Protein AF-A0A3D5DIZ3-F1 (afdb_monomer)

pLDDT: mean 96.07, std 3.8, range [80.25, 98.69]

Secondary structure (DSSP, 8-state):
-HHHHHHTT--HHHHHHHHHHHHTT-SSEEE----TTS-HHHHHHHHHHHHHTT--S-EEE--S-HHHHHHHHT-

Foldseek 3Di:
DLLVCLVVLHCVVLLVVLVVCVVVVDQEAEDASDHPPHPLQVSLLVSLVVSVVPDPHHYDDDDPDVSNVVSNVVD

Structure (mmCIF, N/CA/C/O backbone):
data_AF-A0A3D5DIZ3-F1
#
_entry.id   AF-A0A3D5DIZ3-F1
#
loop_
_atom_site.group_PDB
_atom_site.id
_atom_site.type_symbol
_atom_site.label_atom_id
_atom_site.label_alt_id
_atom_site.label_comp_id
_atom_site.label_asym_id
_atom_site.label_entity_id
_atom_site.label_seq_id
_atom_site.pdbx_PDB_ins_code
_atom_site.Cartn_x
_atom_site.Cartn_y
_atom_site.Cartn_z
_atom_site.occupancy
_atom_site.B_iso_or_equiv
_atom_site.auth_seq_id
_atom_site.auth_comp_id
_atom_site.auth_asym_id
_atom_site.auth_atom_id
_atom_site.pdbx_PDB_model_num
ATOM 1 N N . MET A 1 1 ? 1.352 16.545 -2.871 1.00 80.25 1 MET A N 1
ATOM 2 C CA . MET A 1 1 ? 1.064 15.973 -4.202 1.00 80.25 1 MET A CA 1
ATOM 3 C C . MET A 1 1 ? 0.485 14.572 -4.051 1.00 80.25 1 MET A C 1
ATOM 5 O O . MET A 1 1 ? -0.700 14.439 -4.295 1.00 80.25 1 MET A O 1
ATOM 9 N N . PHE A 1 2 ? 1.225 13.602 -3.498 1.00 85.25 2 PHE A N 1
ATOM 10 C CA . PHE A 1 2 ? 0.722 12.233 -3.273 1.00 85.25 2 PHE A CA 1
ATOM 11 C C . PHE A 1 2 ? -0.579 12.165 -2.453 1.00 85.25 2 PHE A C 1
ATOM 13 O O . PHE A 1 2 ? -1.582 11.646 -2.910 1.00 85.25 2 PHE A O 1
ATOM 20 N N . GLN A 1 3 ? -0.620 12.843 -1.307 1.00 87.88 3 GLN A N 1
ATOM 21 C CA . GLN A 1 3 ? -1.818 12.955 -0.461 1.00 87.88 3 GLN A CA 1
ATOM 22 C C . GLN A 1 3 ? -3.064 13.504 -1.185 1.00 87.88 3 GLN A C 1
ATOM 24 O O . GLN A 1 3 ? -4.184 13.203 -0.79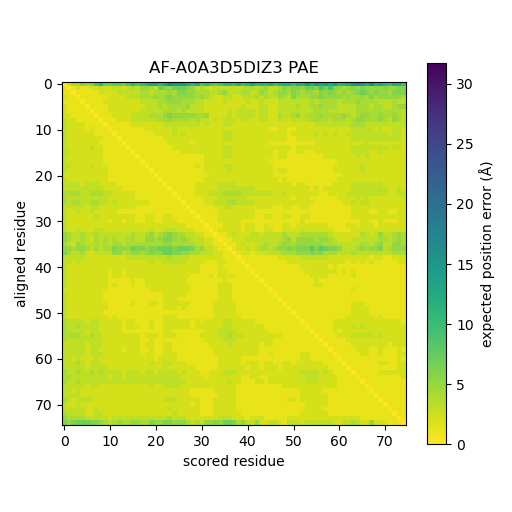3 1.00 87.88 3 GLN A O 1
ATOM 29 N N . GLN A 1 4 ? -2.883 14.342 -2.214 1.00 91.00 4 GLN A N 1
ATOM 30 C CA . GLN A 1 4 ? -3.999 14.837 -3.024 1.00 91.00 4 GLN A CA 1
ATOM 31 C C . GLN A 1 4 ? -4.466 13.766 -4.011 1.00 91.00 4 GLN A C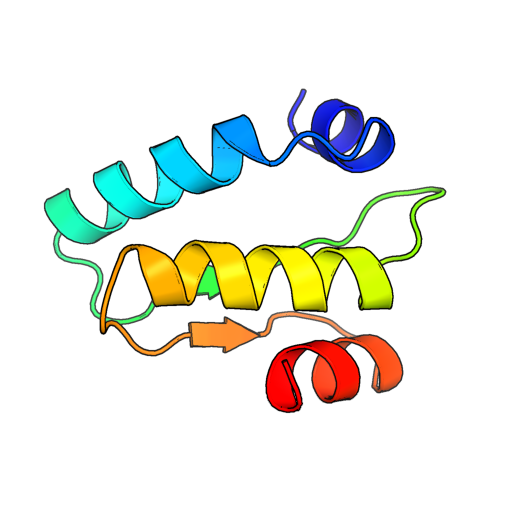 1
ATOM 33 O O . GLN A 1 4 ? -5.660 13.536 -4.107 1.00 91.00 4 GLN A O 1
ATOM 38 N N . GLN A 1 5 ? -3.533 13.069 -4.661 1.00 90.56 5 GLN A N 1
ATOM 39 C CA . GLN A 1 5 ? -3.850 11.942 -5.543 1.00 90.56 5 GLN A CA 1
ATOM 40 C C . GLN A 1 5 ? -4.635 10.860 -4.795 1.00 90.56 5 GLN A C 1
ATOM 42 O O . GLN A 1 5 ? -5.658 10.400 -5.287 1.00 90.56 5 GLN A O 1
ATOM 47 N N . LEU A 1 6 ? -4.229 10.541 -3.561 1.00 90.94 6 LEU A N 1
ATOM 48 C CA . LEU A 1 6 ? -4.958 9.611 -2.697 1.00 90.94 6 LEU A CA 1
ATOM 49 C C . LEU A 1 6 ? -6.392 10.080 -2.407 1.00 90.94 6 LEU A C 1
ATOM 51 O O . LEU A 1 6 ? -7.320 9.281 -2.502 1.00 90.94 6 LEU A O 1
ATOM 55 N N . ARG A 1 7 ? -6.596 11.377 -2.128 1.00 89.19 7 ARG A N 1
ATOM 56 C CA . ARG A 1 7 ? -7.945 11.958 -1.978 1.00 89.19 7 ARG A CA 1
ATOM 57 C C . ARG A 1 7 ? -8.788 11.864 -3.242 1.00 89.19 7 ARG A C 1
ATOM 59 O O . ARG A 1 7 ? -9.997 11.687 -3.146 1.00 89.19 7 ARG A O 1
ATOM 66 N N . ASP A 1 8 ? -8.150 11.945 -4.401 1.00 91.56 8 ASP A N 1
ATOM 67 C CA . ASP A 1 8 ? -8.803 11.816 -5.702 1.00 91.56 8 ASP A CA 1
ATOM 68 C C . ASP A 1 8 ? -8.951 10.338 -6.133 1.00 91.56 8 ASP A C 1
ATOM 70 O O . ASP A 1 8 ? -9.460 10.048 -7.216 1.00 91.56 8 ASP A O 1
ATOM 74 N N . GLY A 1 9 ? -8.517 9.384 -5.295 1.00 87.12 9 GLY A N 1
ATOM 75 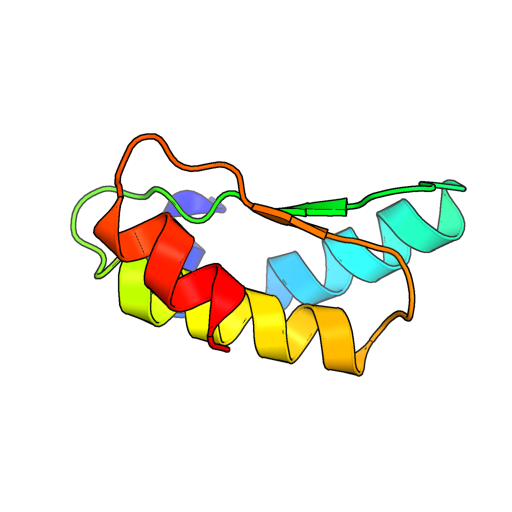C CA . GLY A 1 9 ? -8.541 7.949 -5.582 1.00 87.12 9 GLY A CA 1
ATOM 76 C C . GLY A 1 9 ? -7.574 7.509 -6.690 1.00 87.12 9 GLY A C 1
ATOM 77 O O . GLY A 1 9 ? -7.721 6.396 -7.211 1.00 87.12 9 GLY A O 1
ATOM 78 N N . ASP A 1 10 ? -6.618 8.369 -7.049 1.00 94.00 10 ASP A N 1
ATOM 79 C CA . ASP A 1 10 ? -5.597 8.173 -8.075 1.00 94.00 10 ASP A CA 1
ATOM 80 C C . ASP A 1 10 ? -4.388 7.414 -7.505 1.00 94.00 10 ASP A C 1
ATOM 82 O O . ASP A 1 10 ? -3.617 7.935 -6.698 1.00 94.00 10 ASP A O 1
ATOM 86 N N . LEU A 1 11 ? -4.209 6.175 -7.971 1.00 95.88 11 LEU A N 1
ATOM 87 C CA . LEU A 1 11 ? -3.091 5.300 -7.605 1.00 95.88 11 LEU A CA 1
ATOM 88 C C . LEU A 1 11 ? -1.978 5.263 -8.666 1.00 95.88 11 LEU A C 1
ATOM 90 O O . LEU A 1 11 ? -1.057 4.458 -8.549 1.00 95.88 11 LEU A O 1
ATOM 94 N N . SER A 1 12 ? -2.014 6.129 -9.687 1.00 95.81 12 SER A N 1
ATOM 95 C CA . SER A 1 12 ? -1.001 6.155 -10.758 1.00 95.81 12 SER A CA 1
ATOM 96 C C . SER A 1 12 ? 0.421 6.299 -10.218 1.00 95.81 12 SER A C 1
ATOM 98 O O . SER A 1 12 ? 1.355 5.676 -10.718 1.00 95.81 12 SER A O 1
ATOM 100 N N . ARG A 1 13 ? 0.581 7.078 -9.143 1.00 95.31 13 ARG A N 1
ATOM 101 C CA . ARG A 1 13 ? 1.868 7.241 -8.474 1.00 95.31 13 ARG A CA 1
ATOM 102 C C . ARG A 1 13 ? 2.362 5.944 -7.828 1.00 95.31 13 ARG A C 1
ATOM 104 O O . ARG A 1 13 ? 3.545 5.644 -7.943 1.00 95.31 13 ARG A O 1
ATOM 111 N N . VAL A 1 14 ? 1.462 5.163 -7.228 1.00 96.81 14 VAL A N 1
ATOM 112 C CA . VAL A 1 14 ? 1.799 3.870 -6.614 1.00 96.81 14 VAL A CA 1
ATOM 113 C C . VAL A 1 14 ? 2.358 2.912 -7.664 1.00 96.81 14 VAL A C 1
ATOM 115 O O . VAL A 1 14 ? 3.355 2.249 -7.407 1.00 96.81 14 VAL A O 1
ATOM 118 N N . GLU A 1 15 ? 1.789 2.875 -8.873 1.00 96.12 15 GLU A N 1
ATOM 119 C CA . GLU A 1 15 ? 2.311 2.017 -9.947 1.00 96.12 15 GLU A CA 1
ATOM 120 C C . GLU A 1 15 ? 3.757 2.353 -10.333 1.00 96.12 15 GLU A C 1
ATOM 122 O O . GLU A 1 15 ? 4.562 1.449 -10.565 1.00 96.12 15 GLU A O 1
ATOM 127 N N . ILE A 1 16 ? 4.079 3.648 -10.392 1.00 97.56 16 ILE A N 1
ATOM 128 C CA . ILE A 1 16 ? 5.433 4.129 -10.685 1.00 97.56 16 ILE A CA 1
ATOM 129 C C . ILE A 1 16 ? 6.376 3.729 -9.548 1.00 97.56 16 ILE A C 1
ATOM 131 O O . ILE A 1 16 ? 7.417 3.125 -9.803 1.00 97.56 16 ILE A O 1
ATOM 135 N N . ASP A 1 17 ? 5.979 3.993 -8.300 1.00 97.50 17 ASP A N 1
ATOM 136 C CA . ASP A 1 17 ? 6.805 3.712 -7.125 1.00 97.50 17 ASP A CA 1
ATOM 137 C C . ASP A 1 17 ? 7.092 2.203 -6.977 1.00 97.50 17 ASP A C 1
ATOM 139 O O . ASP A 1 17 ? 8.202 1.833 -6.599 1.00 97.50 17 ASP A O 1
ATOM 143 N N . VAL A 1 18 ? 6.147 1.314 -7.319 1.00 98.50 18 VAL A N 1
ATOM 144 C CA . VAL A 1 18 ? 6.381 -0.145 -7.329 1.00 98.50 18 VAL A CA 1
ATOM 145 C C . VAL A 1 18 ? 7.477 -0.518 -8.322 1.00 98.50 18 VAL A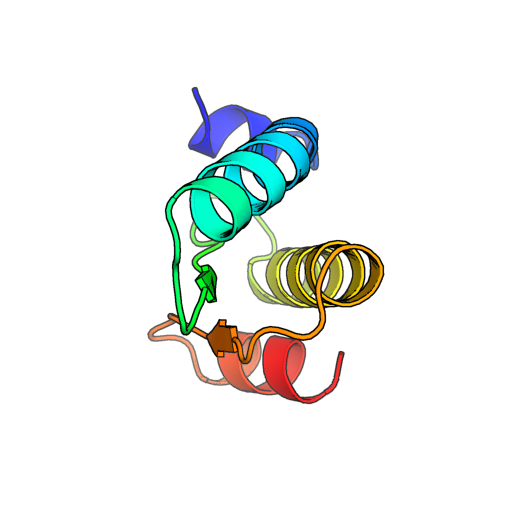 C 1
ATOM 147 O O . VAL A 1 18 ? 8.410 -1.238 -7.966 1.00 98.50 18 VAL A O 1
ATOM 150 N N . ALA A 1 19 ? 7.383 -0.031 -9.562 1.00 98.25 19 ALA A N 1
ATOM 151 C CA . ALA A 1 19 ? 8.361 -0.351 -10.598 1.00 98.25 19 ALA A CA 1
ATOM 152 C C . ALA A 1 19 ? 9.763 0.157 -10.225 1.00 98.25 19 ALA A C 1
ATOM 154 O O . ALA A 1 19 ? 10.745 -0.573 -10.374 1.00 98.25 19 ALA A O 1
ATOM 155 N N . GLU A 1 20 ? 9.852 1.380 -9.697 1.00 98.62 20 GLU A N 1
ATOM 156 C CA . GLU A 1 20 ? 11.111 1.984 -9.259 1.00 98.62 20 GLU A CA 1
ATOM 157 C C . GLU A 1 20 ? 11.729 1.235 -8.072 1.00 98.62 20 GLU A C 1
ATOM 159 O O . GLU A 1 20 ? 12.930 0.963 -8.083 1.00 98.62 20 GLU A O 1
ATOM 164 N N . GLN A 1 21 ? 10.931 0.838 -7.076 1.00 98.69 21 G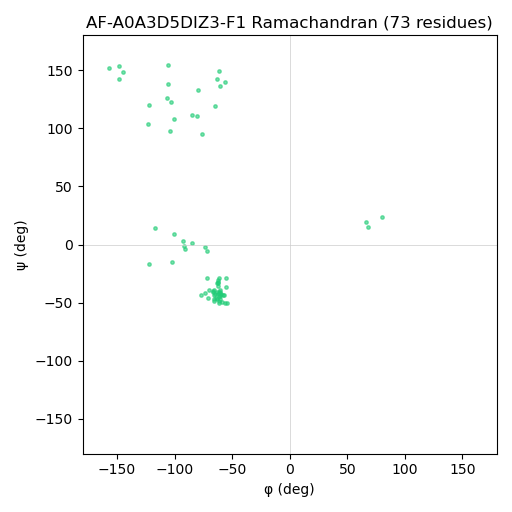LN A N 1
ATOM 165 C CA . GLN A 1 21 ? 11.432 0.112 -5.905 1.00 98.69 21 GLN A CA 1
ATOM 166 C C . GLN A 1 21 ? 11.867 -1.318 -6.242 1.00 98.69 21 GLN A C 1
ATOM 168 O O . GLN A 1 21 ? 12.915 -1.764 -5.771 1.00 98.69 21 GLN A O 1
ATOM 173 N N . VAL A 1 22 ? 11.125 -2.020 -7.106 1.00 98.38 22 VAL A N 1
ATOM 174 C CA . VAL A 1 22 ? 11.528 -3.344 -7.613 1.00 98.38 22 VAL A CA 1
ATOM 175 C C . VAL A 1 22 ? 12.840 -3.238 -8.392 1.00 98.38 22 VAL A C 1
ATOM 177 O O . VAL A 1 22 ? 13.778 -3.985 -8.118 1.00 98.38 22 VAL A O 1
ATOM 180 N N . ALA A 1 23 ? 12.949 -2.279 -9.318 1.00 98.38 23 ALA A N 1
ATOM 181 C CA . ALA A 1 23 ? 14.187 -2.037 -10.063 1.00 98.38 23 ALA A CA 1
ATOM 182 C C . ALA A 1 23 ? 15.350 -1.610 -9.149 1.00 98.38 23 ALA A C 1
ATOM 184 O O . ALA A 1 23 ? 16.507 -1.927 -9.426 1.00 98.38 23 ALA A O 1
ATOM 185 N N . GLY A 1 24 ? 15.041 -0.931 -8.042 1.00 98.38 24 GLY A N 1
ATOM 186 C CA . GLY A 1 24 ? 15.982 -0.554 -6.990 1.00 98.38 24 GLY A CA 1
ATOM 187 C C . GLY A 1 24 ? 16.432 -1.707 -6.087 1.00 98.38 24 GLY A C 1
ATOM 188 O O . GLY A 1 24 ? 17.270 -1.487 -5.214 1.00 98.38 24 GLY A O 1
ATOM 189 N N . GLY A 1 25 ? 15.916 -2.925 -6.282 1.00 98.25 25 GLY A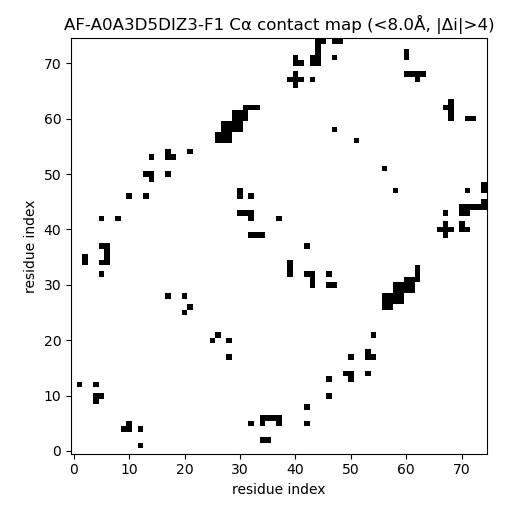 N 1
ATOM 190 C CA . GLY A 1 25 ? 16.304 -4.105 -5.507 1.00 98.25 25 GLY A CA 1
ATOM 191 C C . GLY A 1 25 ? 15.634 -4.198 -4.137 1.00 98.25 25 GLY A C 1
ATOM 192 O O . GLY A 1 25 ? 16.181 -4.840 -3.237 1.00 98.25 25 GLY A O 1
ATOM 193 N N . ALA A 1 26 ? 14.471 -3.564 -3.957 1.00 98.50 26 ALA A N 1
ATOM 194 C CA . ALA A 1 26 ? 13.671 -3.752 -2.755 1.00 98.50 26 ALA A CA 1
ATOM 195 C C . ALA A 1 26 ? 13.352 -5.242 -2.550 1.00 98.50 26 ALA A C 1
ATOM 197 O O . ALA A 1 26 ? 13.056 -5.971 -3.495 1.00 98.50 26 ALA A O 1
ATOM 198 N N . MET A 1 27 ? 13.410 -5.690 -1.296 1.00 98.31 27 MET A N 1
ATOM 199 C CA . MET A 1 27 ? 13.035 -7.058 -0.908 1.00 98.31 27 MET A CA 1
ATOM 200 C C . MET A 1 27 ? 11.649 -7.120 -0.259 1.00 98.31 27 MET A C 1
ATOM 202 O O . MET A 1 27 ? 11.087 -8.199 -0.121 1.00 98.31 27 MET A O 1
ATOM 206 N N . VAL A 1 28 ? 11.121 -5.970 0.154 1.00 98.44 28 VAL A N 1
ATOM 207 C CA . VAL A 1 28 ? 9.794 -5.763 0.733 1.00 98.44 28 VAL A CA 1
ATOM 208 C C . VAL A 1 28 ? 9.335 -4.371 0.315 1.00 98.44 28 VAL A C 1
ATOM 210 O O . VAL A 1 28 ? 10.167 -3.463 0.240 1.00 98.44 28 VAL A O 1
ATOM 213 N N . LEU A 1 29 ? 8.047 -4.208 0.021 1.00 98.62 29 LEU A N 1
ATOM 214 C CA . LEU A 1 29 ? 7.460 -2.900 -0.268 1.00 98.62 29 LEU A CA 1
ATOM 215 C C . LEU A 1 29 ? 6.599 -2.450 0.905 1.00 98.62 29 LEU A C 1
ATOM 217 O O . LEU A 1 29 ? 5.702 -3.174 1.334 1.00 98.62 29 LEU A O 1
ATOM 221 N N . ASP A 1 30 ? 6.883 -1.258 1.410 1.00 98.31 30 ASP A N 1
ATOM 222 C CA . ASP A 1 30 ? 6.067 -0.612 2.431 1.00 98.31 30 ASP A CA 1
ATOM 223 C C . ASP A 1 30 ? 4.834 0.040 1.791 1.00 98.31 30 ASP A C 1
ATOM 225 O O . ASP A 1 30 ? 4.937 0.695 0.749 1.00 98.31 30 ASP A O 1
ATOM 229 N N . VAL A 1 31 ? 3.658 -0.179 2.381 1.00 98.00 31 VAL A N 1
ATOM 230 C CA . VAL A 1 31 ? 2.376 0.302 1.860 1.00 98.00 31 VAL A CA 1
ATOM 231 C C . VAL A 1 31 ? 1.693 1.144 2.925 1.00 98.00 31 VAL A C 1
ATOM 233 O O . VAL A 1 31 ? 1.092 0.614 3.856 1.00 98.00 31 VAL A O 1
ATOM 236 N N . ASN A 1 32 ? 1.749 2.462 2.738 1.00 95.94 32 ASN A N 1
ATOM 237 C CA . ASN A 1 32 ? 1.084 3.445 3.583 1.00 95.94 32 ASN A CA 1
ATOM 238 C C . ASN A 1 32 ? 0.138 4.305 2.733 1.00 95.94 32 ASN A C 1
ATOM 240 O O . ASN A 1 32 ? 0.564 4.974 1.786 1.00 95.94 32 ASN A O 1
ATOM 244 N N . MET A 1 33 ? -1.152 4.277 3.072 1.00 95.75 33 MET A N 1
ATOM 245 C CA . MET A 1 33 ? -2.215 4.988 2.348 1.00 95.75 33 MET A CA 1
ATOM 246 C C . MET A 1 33 ? -2.911 6.051 3.206 1.00 95.75 33 MET A C 1
ATOM 248 O O . MET A 1 33 ? -3.963 6.565 2.823 1.00 95.75 33 MET A O 1
ATOM 252 N N . GLY A 1 34 ? -2.325 6.409 4.351 1.00 92.12 34 GLY A N 1
ATOM 253 C CA . GLY A 1 34 ? -2.910 7.375 5.270 1.00 92.12 34 GLY A CA 1
ATOM 254 C C . GLY A 1 34 ? -2.998 8.763 4.648 1.00 92.12 34 GLY A C 1
ATOM 255 O O . GLY A 1 34 ? -1.979 9.363 4.303 1.00 92.12 34 GLY A O 1
ATOM 256 N N . ALA A 1 35 ? -4.214 9.299 4.526 1.00 90.38 35 ALA A N 1
ATOM 257 C CA . ALA A 1 35 ? -4.446 10.670 4.089 1.00 90.38 35 ALA A CA 1
ATOM 258 C C . ALA A 1 35 ? -5.652 11.312 4.792 1.00 90.38 35 ALA A C 1
ATOM 260 O O . ALA A 1 35 ? -6.626 10.636 5.117 1.00 90.38 35 ALA A O 1
ATOM 261 N N . PRO A 1 36 ? -5.653 12.638 5.024 1.00 88.94 36 PRO A N 1
ATOM 262 C CA . PRO A 1 36 ? -6.834 13.303 5.556 1.00 88.94 36 PRO A CA 1
ATOM 263 C C . PRO A 1 36 ? -8.030 13.152 4.610 1.00 88.94 36 PRO A C 1
ATOM 265 O O . PRO A 1 36 ? -7.896 13.410 3.411 1.00 88.94 36 PRO A O 1
ATOM 268 N N . LEU A 1 37 ? -9.201 12.854 5.185 1.00 88.44 37 LEU A N 1
ATOM 269 C CA . LEU A 1 37 ? -10.501 12.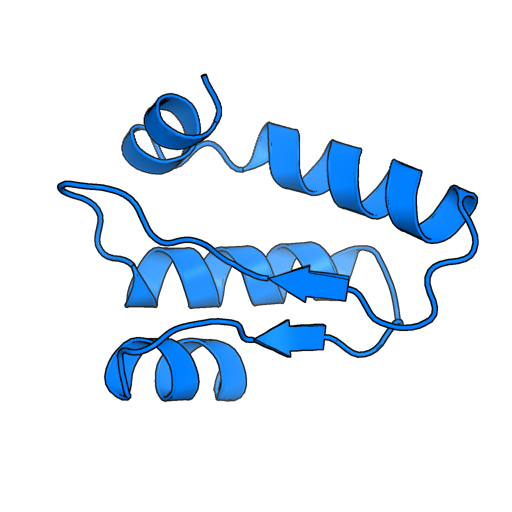799 4.500 1.00 88.44 37 LEU A CA 1
ATOM 270 C C . LEU A 1 37 ? -10.649 11.673 3.457 1.00 88.44 37 LEU A C 1
ATOM 272 O O . LEU A 1 37 ? -11.532 11.770 2.608 1.00 88.44 37 LEU A O 1
ATOM 276 N N . VAL A 1 38 ? -9.822 10.623 3.512 1.00 91.44 38 VAL A N 1
ATOM 277 C CA . VAL A 1 38 ? -10.008 9.409 2.697 1.00 91.44 38 VAL A CA 1
ATOM 278 C C . VAL A 1 38 ? -10.523 8.258 3.549 1.00 91.44 38 VAL A C 1
ATOM 280 O O . VAL A 1 38 ? -10.276 8.215 4.754 1.00 91.44 38 VAL A O 1
ATOM 283 N N . ASP A 1 39 ? -11.207 7.311 2.912 1.00 95.12 39 ASP A N 1
ATOM 284 C CA . ASP A 1 39 ? -11.381 5.983 3.491 1.00 95.12 39 ASP A CA 1
ATOM 285 C C . ASP A 1 39 ? -10.060 5.220 3.329 1.00 95.12 39 ASP A C 1
ATOM 287 O O . ASP A 1 39 ? -9.747 4.680 2.265 1.00 95.12 39 ASP A O 1
ATOM 291 N N . GLU A 1 40 ? -9.232 5.261 4.373 1.00 95.69 40 GLU A N 1
ATOM 292 C CA . GLU A 1 40 ? -7.908 4.640 4.360 1.00 95.69 40 GLU A CA 1
ATOM 293 C C . GLU A 1 40 ? -7.999 3.117 4.198 1.00 95.69 40 GLU A C 1
ATOM 295 O O . GLU A 1 40 ? -7.145 2.531 3.536 1.00 95.69 40 GLU A O 1
ATOM 300 N N . ALA A 1 41 ? -9.043 2.474 4.730 1.00 97.44 41 ALA A N 1
ATOM 301 C CA . ALA A 1 41 ? -9.207 1.026 4.650 1.00 97.44 41 ALA A CA 1
ATOM 302 C C . ALA A 1 41 ? -9.545 0.585 3.218 1.00 97.44 41 ALA A C 1
ATOM 304 O O . ALA A 1 41 ? -8.910 -0.328 2.682 1.00 97.44 41 ALA A O 1
ATOM 305 N N . GLU A 1 42 ? -10.487 1.270 2.559 1.00 97.38 42 GLU A N 1
ATOM 306 C CA . GLU A 1 42 ? -10.799 1.015 1.148 1.00 97.38 42 GLU A CA 1
ATOM 307 C C . GLU A 1 42 ? -9.573 1.270 0.259 1.00 97.38 42 GLU A C 1
ATOM 309 O O . GLU A 1 42 ? -9.244 0.468 -0.625 1.00 97.38 42 GLU A O 1
ATOM 314 N N . LEU A 1 43 ? -8.871 2.379 0.501 1.00 97.06 43 LEU A N 1
ATOM 315 C CA . LEU A 1 43 ? -7.711 2.766 -0.290 1.00 97.06 43 LEU A CA 1
ATOM 316 C C . LEU A 1 43 ? -6.542 1.790 -0.110 1.00 97.06 43 LEU A C 1
ATOM 318 O O . LEU A 1 43 ? -5.912 1.419 -1.102 1.00 97.06 43 LEU A O 1
ATOM 322 N N . MET A 1 44 ? -6.297 1.325 1.117 1.00 98.12 44 MET A N 1
ATOM 323 C CA . MET A 1 44 ? -5.299 0.302 1.424 1.00 98.12 44 MET A CA 1
ATOM 324 C C . MET A 1 44 ? -5.590 -0.997 0.671 1.00 98.12 44 MET A C 1
ATOM 326 O O . MET A 1 44 ? -4.717 -1.502 -0.033 1.00 98.12 44 MET A O 1
ATOM 330 N N . ALA A 1 45 ? -6.826 -1.503 0.724 1.00 98.38 45 ALA A N 1
ATOM 331 C CA . ALA A 1 45 ? -7.200 -2.726 0.014 1.00 98.38 45 ALA A CA 1
ATOM 332 C C . ALA A 1 45 ? -7.022 -2.595 -1.513 1.00 98.38 45 ALA A C 1
ATOM 334 O O . ALA A 1 45 ? -6.552 -3.519 -2.184 1.00 98.38 45 ALA A O 1
ATOM 335 N N . ARG A 1 46 ? -7.361 -1.429 -2.083 1.00 98.19 46 ARG A N 1
ATOM 336 C CA . ARG A 1 46 ? -7.135 -1.139 -3.510 1.00 98.19 46 ARG A CA 1
ATOM 337 C C . ARG A 1 46 ? -5.648 -1.083 -3.856 1.00 98.19 46 ARG A C 1
ATOM 339 O O . ARG A 1 46 ? -5.253 -1.634 -4.884 1.00 98.19 46 ARG A O 1
ATOM 346 N N . ALA A 1 47 ? -4.839 -0.438 -3.018 1.00 98.19 47 ALA A N 1
ATOM 347 C CA . ALA A 1 47 ? -3.399 -0.341 -3.216 1.00 98.19 47 ALA A CA 1
ATOM 348 C C . ALA A 1 47 ? -2.733 -1.720 -3.151 1.00 98.19 47 ALA A C 1
ATOM 350 O O . ALA A 1 47 ? -1.982 -2.060 -4.060 1.00 98.19 47 ALA A O 1
ATOM 351 N N . VAL A 1 48 ? -3.068 -2.547 -2.155 1.00 98.56 48 VAL A N 1
ATOM 352 C CA . VAL A 1 48 ? -2.533 -3.913 -2.023 1.00 98.56 48 VAL A CA 1
ATOM 353 C C . VAL A 1 48 ? -2.807 -4.742 -3.277 1.00 98.56 48 VAL A C 1
ATOM 355 O O . VAL A 1 48 ? -1.866 -5.276 -3.863 1.00 98.56 48 VAL A O 1
ATOM 358 N N . LYS A 1 49 ? -4.058 -4.778 -3.759 1.00 98.44 49 LYS A N 1
ATOM 359 C CA . LYS A 1 49 ? -4.424 -5.499 -4.995 1.00 98.44 49 LYS A CA 1
ATOM 360 C C . LYS A 1 49 ? -3.647 -5.013 -6.211 1.00 98.44 49 LYS A C 1
ATOM 362 O O . LYS A 1 49 ? -3.201 -5.815 -7.031 1.00 98.44 49 LYS A O 1
ATOM 367 N N . LEU A 1 50 ? -3.501 -3.696 -6.342 1.00 98.44 50 LEU A N 1
ATOM 368 C CA . LEU A 1 50 ? -2.748 -3.093 -7.434 1.00 98.44 50 LEU A CA 1
ATOM 369 C C . LEU A 1 50 ? -1.274 -3.499 -7.374 1.00 98.44 50 LEU A C 1
ATOM 371 O O . LEU A 1 50 ? -0.729 -3.910 -8.395 1.00 98.44 50 LEU A O 1
ATOM 375 N N . ILE A 1 51 ? -0.644 -3.419 -6.201 1.00 98.62 51 ILE A N 1
ATOM 376 C CA . ILE A 1 51 ? 0.777 -3.732 -6.026 1.00 98.62 51 ILE A CA 1
ATOM 377 C C . ILE A 1 51 ? 1.030 -5.222 -6.286 1.00 98.62 51 ILE A C 1
ATOM 379 O O . ILE A 1 51 ? 1.919 -5.555 -7.069 1.00 98.62 51 ILE A O 1
ATOM 383 N N . GLN A 1 52 ? 0.215 -6.114 -5.714 1.00 98.44 52 GLN A N 1
ATOM 384 C CA . GLN A 1 52 ? 0.324 -7.564 -5.931 1.00 98.44 52 GLN A CA 1
ATOM 385 C C . GLN A 1 52 ? 0.127 -7.960 -7.402 1.00 98.44 52 GLN A C 1
ATOM 387 O O . GLN A 1 52 ? 0.715 -8.927 -7.872 1.00 98.44 52 GLN A O 1
ATOM 392 N N . GLY A 1 53 ? -0.648 -7.191 -8.173 1.00 98.25 53 GLY A N 1
ATOM 393 C CA . GLY A 1 53 ? -0.773 -7.385 -9.621 1.00 98.25 53 GLY A CA 1
ATOM 394 C C . GLY A 1 53 ? 0.464 -6.975 -10.434 1.00 98.25 53 GLY A C 1
ATOM 395 O O . GLY A 1 53 ? 0.473 -7.155 -11.653 1.00 98.25 53 GLY A O 1
ATOM 396 N N . ARG A 1 54 ? 1.486 -6.383 -9.804 1.00 97.94 54 ARG A N 1
ATOM 397 C CA . ARG A 1 54 ? 2.687 -5.840 -10.465 1.00 97.94 54 ARG A CA 1
ATOM 398 C C . ARG A 1 54 ? 3.995 -6.449 -9.969 1.00 97.94 54 ARG A C 1
ATOM 400 O O . ARG A 1 54 ? 5.007 -6.289 -10.648 1.00 97.94 54 ARG A O 1
ATOM 407 N N . THR A 1 55 ? 4.000 -7.114 -8.818 1.00 98.19 55 THR A N 1
ATOM 408 C CA . THR A 1 55 ? 5.200 -7.720 -8.236 1.00 98.19 55 THR A CA 1
ATOM 409 C C . THR A 1 55 ? 4.851 -8.851 -7.272 1.00 98.19 55 THR A C 1
ATOM 411 O O . THR A 1 55 ? 3.809 -8.813 -6.625 1.00 98.19 55 THR A O 1
ATOM 414 N N . ASP A 1 56 ? 5.766 -9.812 -7.136 1.00 98.06 56 ASP A N 1
ATOM 415 C CA . ASP A 1 56 ? 5.685 -10.913 -6.166 1.00 98.06 56 ASP A CA 1
ATOM 416 C C . ASP A 1 56 ? 6.399 -10.591 -4.836 1.00 98.06 56 ASP A C 1
ATOM 418 O O . ASP A 1 56 ? 6.513 -11.451 -3.959 1.00 98.06 56 ASP A O 1
ATOM 422 N N . LEU A 1 57 ? 6.938 -9.373 -4.677 1.00 98.56 57 LEU A N 1
ATOM 423 C CA . LEU A 1 57 ? 7.591 -8.974 -3.429 1.00 98.56 57 LEU A CA 1
ATOM 424 C C . LEU A 1 57 ? 6.591 -8.962 -2.260 1.00 98.56 57 LEU A C 1
ATOM 426 O O . LEU A 1 57 ? 5.448 -8.530 -2.430 1.00 98.56 57 LEU A O 1
ATOM 430 N N . PRO A 1 58 ? 7.017 -9.369 -1.050 1.00 98.50 58 PRO A N 1
ATOM 431 C CA . PRO A 1 58 ? 6.187 -9.241 0.137 1.00 98.50 58 PRO A CA 1
ATOM 432 C C . PRO A 1 58 ? 5.868 -7.771 0.428 1.00 98.50 58 PRO A C 1
ATOM 434 O O . PRO A 1 58 ? 6.677 -6.875 0.165 1.00 98.50 58 PRO A O 1
ATOM 437 N N . LEU A 1 59 ? 4.695 -7.539 1.019 1.00 98.69 59 LEU A N 1
ATOM 438 C CA . LEU A 1 59 ? 4.235 -6.213 1.425 1.00 98.69 59 LEU A CA 1
ATOM 439 C C . LEU A 1 59 ? 4.314 -6.054 2.944 1.00 98.69 59 LEU A C 1
ATOM 441 O O . LEU A 1 59 ? 3.945 -6.960 3.691 1.00 98.69 59 LEU A O 1
ATOM 445 N N . CYS A 1 60 ? 4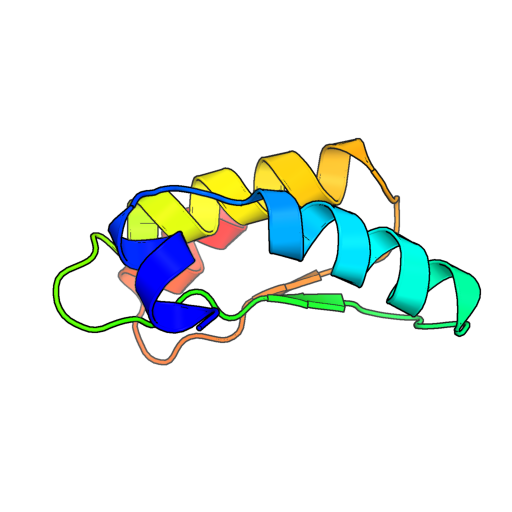.768 -4.887 3.385 1.00 98.44 60 CYS A N 1
ATOM 446 C CA . CYS A 1 60 ? 4.649 -4.409 4.755 1.00 98.44 60 CYS A CA 1
ATOM 447 C C . CYS A 1 60 ? 3.481 -3.418 4.793 1.00 98.44 60 CYS A C 1
ATOM 449 O O . CYS A 1 60 ? 3.573 -2.338 4.217 1.00 98.44 60 CYS A O 1
ATOM 451 N N . ILE A 1 61 ? 2.356 -3.810 5.398 1.00 98.38 61 ILE A N 1
ATOM 452 C CA . ILE A 1 61 ? 1.191 -2.928 5.538 1.00 98.38 61 ILE A CA 1
ATOM 453 C C . ILE A 1 61 ? 1.447 -1.993 6.722 1.00 98.38 61 ILE A C 1
ATOM 455 O O . ILE A 1 61 ? 1.466 -2.447 7.867 1.00 98.38 61 ILE A O 1
ATOM 459 N N . ASP A 1 62 ? 1.649 -0.707 6.439 1.00 98.00 62 ASP A N 1
ATOM 460 C CA . ASP A 1 62 ? 1.973 0.314 7.436 1.00 98.00 62 ASP A CA 1
ATOM 461 C C . ASP A 1 62 ? 0.748 1.184 7.731 1.00 98.00 62 ASP A C 1
ATOM 463 O O . ASP A 1 62 ? 0.410 2.119 7.001 1.00 98.00 62 ASP A O 1
ATOM 467 N N . SER A 1 63 ? 0.059 0.851 8.822 1.00 97.50 63 SER A N 1
ATOM 468 C CA . SER A 1 63 ? -0.961 1.708 9.417 1.00 97.50 63 SER A CA 1
ATOM 469 C C . SER A 1 63 ? -1.003 1.522 10.931 1.00 97.50 63 SER A C 1
ATOM 471 O O . SER A 1 63 ? -0.670 0.469 11.475 1.00 97.50 63 SER A O 1
ATOM 473 N N . SER A 1 64 ? -1.452 2.565 11.625 1.00 96.44 64 SER A N 1
ATOM 474 C CA . SER A 1 64 ? -1.726 2.523 13.068 1.00 96.44 64 SER A CA 1
ATOM 475 C C . SER A 1 64 ? -3.175 2.140 13.392 1.00 96.44 64 SER A C 1
ATOM 477 O O . SER A 1 64 ? -3.524 2.000 14.564 1.00 96.44 64 SER A O 1
ATOM 479 N N . ILE A 1 65 ? -4.018 1.980 12.366 1.00 97.25 65 ILE A N 1
ATOM 480 C CA . ILE A 1 65 ? -5.452 1.708 12.477 1.00 97.25 65 ILE A CA 1
ATOM 481 C C . ILE A 1 65 ? -5.695 0.226 12.181 1.00 97.25 65 ILE A C 1
ATOM 483 O O . ILE A 1 65 ? -5.351 -0.259 11.104 1.00 97.25 65 ILE A O 1
ATOM 487 N N . ILE A 1 66 ? -6.304 -0.494 13.125 1.00 98.12 66 ILE A N 1
ATOM 488 C CA . ILE A 1 66 ? -6.508 -1.950 13.026 1.00 98.12 66 ILE A CA 1
ATOM 489 C C . ILE A 1 66 ? -7.365 -2.296 11.807 1.00 98.12 66 ILE A C 1
ATOM 491 O O . ILE A 1 66 ? -7.027 -3.199 11.052 1.00 98.12 66 ILE A O 1
ATOM 495 N N . GLU A 1 67 ? -8.424 -1.532 11.563 1.00 98.00 67 GLU A N 1
ATOM 496 C CA . GLU A 1 67 ? -9.340 -1.741 10.444 1.00 98.00 67 GLU A CA 1
ATOM 497 C C . GLU A 1 67 ? -8.641 -1.601 9.081 1.00 98.00 67 GLU A C 1
ATOM 499 O O . GLU A 1 67 ? -8.992 -2.296 8.129 1.00 98.00 67 GLU A O 1
ATOM 504 N N . VAL A 1 68 ? -7.624 -0.737 8.986 1.00 98.38 68 VAL A N 1
ATOM 505 C CA . VAL A 1 68 ? -6.815 -0.565 7.769 1.00 98.38 68 VAL A CA 1
ATOM 506 C C . VAL A 1 68 ? -5.869 -1.749 7.583 1.00 98.38 68 VAL A C 1
ATOM 508 O O . VAL A 1 68 ? -5.729 -2.250 6.466 1.00 98.38 68 VAL A O 1
ATOM 511 N N . LEU A 1 69 ? -5.250 -2.222 8.671 1.00 98.62 69 LEU A N 1
ATOM 512 C CA . LEU A 1 69 ? -4.408 -3.419 8.648 1.00 98.62 69 LEU A CA 1
ATOM 513 C C . LEU A 1 69 ? -5.217 -4.647 8.209 1.00 98.62 69 LEU A C 1
ATOM 515 O O . LEU A 1 69 ? -4.789 -5.363 7.306 1.00 98.62 69 LEU A O 1
ATOM 519 N N . ASP A 1 70 ? -6.406 -4.850 8.781 1.00 98.62 70 ASP A N 1
ATOM 520 C CA . ASP A 1 70 ? -7.304 -5.953 8.423 1.00 98.62 70 ASP A CA 1
ATOM 521 C C . ASP A 1 70 ? -7.740 -5.872 6.953 1.00 98.62 70 ASP A C 1
ATOM 523 O O . ASP A 1 70 ? -7.702 -6.875 6.238 1.00 98.62 70 ASP A O 1
ATOM 527 N N . ALA A 1 71 ? -8.103 -4.678 6.470 1.00 98.44 71 ALA A N 1
ATOM 528 C CA . ALA A 1 71 ? -8.480 -4.470 5.074 1.00 98.44 71 ALA A CA 1
ATOM 529 C C . ALA A 1 71 ? -7.324 -4.760 4.103 1.00 98.44 71 ALA A C 1
ATOM 531 O O . ALA A 1 71 ? -7.542 -5.375 3.060 1.00 98.44 71 ALA A O 1
ATOM 532 N N . GLY A 1 72 ? -6.099 -4.352 4.449 1.00 98.31 72 GLY A N 1
ATOM 533 C CA . GLY A 1 72 ? -4.903 -4.652 3.664 1.00 98.31 72 GLY A CA 1
ATOM 534 C C . GLY A 1 72 ? -4.557 -6.144 3.651 1.00 98.31 72 GLY A C 1
ATOM 535 O O . GLY A 1 72 ? -4.204 -6.676 2.602 1.00 98.31 72 GLY A O 1
ATOM 536 N N . LEU A 1 73 ? -4.693 -6.835 4.788 1.00 98.25 73 LEU A N 1
ATOM 537 C CA . LEU A 1 73 ? -4.409 -8.271 4.912 1.00 98.25 73 LEU A CA 1
ATOM 538 C C . LEU A 1 73 ? -5.451 -9.163 4.217 1.00 98.25 73 LEU A C 1
ATOM 540 O O . LEU A 1 73 ? -5.113 -10.265 3.788 1.00 98.25 73 LEU A O 1
ATOM 544 N N . ALA A 1 74 ? -6.704 -8.713 4.120 1.00 98.00 74 ALA A N 1
ATOM 545 C CA . ALA A 1 74 ? -7.804 -9.458 3.501 1.00 98.00 74 ALA A CA 1
ATOM 546 C C . ALA A 1 74 ? -8.001 -9.173 1.997 1.00 98.00 74 ALA A C 1
ATOM 548 O O . ALA A 1 74 ? -8.935 -9.717 1.400 1.00 98.00 74 ALA A O 1
ATOM 549 N N . ALA A 1 75 ? -7.188 -8.284 1.418 1.00 95.00 75 ALA A N 1
ATOM 550 C CA . ALA A 1 75 ? -7.331 -7.798 0.048 1.00 95.00 75 ALA A CA 1
ATOM 551 C C . ALA A 1 75 ? -7.128 -8.900 -1.005 1.00 95.00 75 ALA A C 1
ATOM 553 O O . ALA A 1 75 ? -6.176 -9.697 -0.890 1.00 95.00 75 ALA A O 1
#

Radius of gyration: 11.64 Å; Cα contacts (8 Å, |Δi|>4): 94; chains: 1; bounding box: 28×27×24 Å

Mean predicted aligned error: 2.17 Å

Nearest PDB structures (foldseek):
  2yck-assembly1_X  TM=9.167E-01  e=1.551E-03  Carboxydothermus hydrogenoformans Z-2901
  2ogy-assembly1_B  TM=9.126E-01  e=8.075E-03  Neomoorella thermoacetica
  4djd-assembly1_A  TM=9.083E-01  e=8.605E-03  Neomoorella thermoacetica
  5voo-assembly4_D  TM=8.453E-01  e=3.704E-02  Thermus thermophilus HB8
  4o1f-assembly1_A  TM=8.238E-01  e=5.087E-02  Desulfitobacterium hafniense DCB-2

Solvent-accessible surface area (backbone atoms only — not comparable to full-atom values): 4417 Å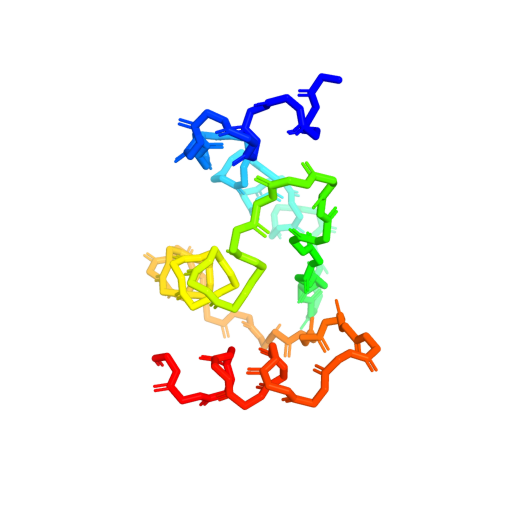² total; per-residue (Å²): 108,68,62,54,34,53,61,72,70,49,57,70,64,56,59,53,52,51,54,53,39,54,76,69,64,54,75,57,46,80,49,69,58,84,45,87,93,47,65,40,30,64,49,27,21,52,48,46,50,55,50,58,76,74,44,89,62,52,72,43,80,55,68,95,45,68,68,32,45,51,33,38,74,71,84

Sequence (75 aa):
MFQQQLRDGDLSRVEIDVAEQVAGGAMVLDVNMGAPLVDEAELMARAVKLIQGRTDLPLCIDSSIIEVLDAGLAA